Protein AF-A0ABD5SCM8-F1 (afdb_monomer)

Nearest PDB structures (foldseek):
  8yqu-assembly1_G  TM=4.030E-01  e=2.950E-01  African swine fever virus
  6ir9-assembly1_I  TM=5.295E-01  e=1.262E+00  Komagataella phaffii CBS 7435
  6blp-assembly1_I  TM=5.134E-01  e=1.876E+00  Saccharomyces cerevisiae S288C
  5lmx-assembly1_I  TM=3.796E-01  e=1.349E+00  Saccharomyces cerevisiae S288C
  3j7y-assembly1_V  TM=2.902E-01  e=6.519E-01  Homo sapiens

Solvent-accessible surface area (backbone atoms only — not comparable to full-atom values): 4329 Å² total; per-residue (Å²): 133,81,56,51,29,94,87,79,64,46,68,48,47,7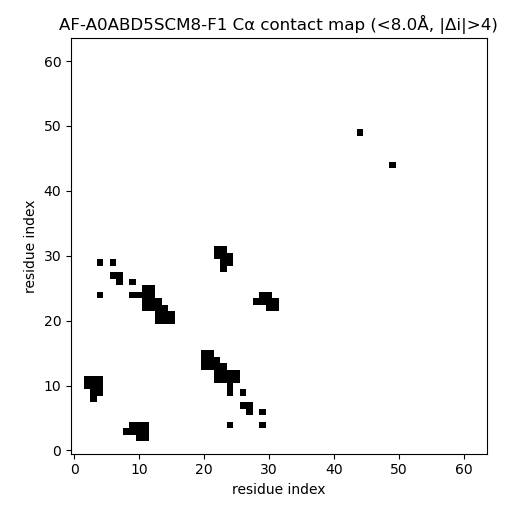6,47,76,58,98,92,44,77,49,59,35,20,87,87,79,65,50,56,86,69,86,77,82,80,76,69,82,95,63,94,67,81,50,71,66,58,50,51,50,59,54,49,56,53,58,60,62,72,71,71,122

Mean predicted aligned error: 12.23 Å

Radius of gyration: 23.87 Å; Cα contacts (8 Å, |Δi|>4): 44; chains: 1; bounding box: 63×24×47 Å

Structure (mmCIF, N/CA/C/O backbone):
data_AF-A0ABD5SCM8-F1
#
_entry.id   AF-A0ABD5SCM8-F1
#
loop_
_atom_site.group_PDB
_atom_site.id
_atom_site.type_symbol
_atom_site.label_atom_id
_atom_site.label_alt_id
_atom_site.label_comp_id
_atom_site.label_asym_id
_atom_site.label_entity_id
_atom_site.label_seq_id
_atom_site.pdbx_PDB_ins_code
_atom_site.Cartn_x
_atom_site.Cartn_y
_atom_site.Cartn_z
_atom_site.occupancy
_atom_site.B_iso_or_equiv
_atom_site.auth_seq_id
_atom_site.auth_comp_id
_atom_site.auth_asym_id
_atom_site.auth_atom_id
_atom_site.pdbx_PDB_model_num
ATOM 1 N N . MET A 1 1 ? -3.376 -15.064 12.380 1.00 62.19 1 MET A N 1
ATOM 2 C CA . MET A 1 1 ? -3.487 -13.683 11.868 1.00 62.19 1 MET A CA 1
ATOM 3 C C . MET A 1 1 ? -2.713 -12.807 12.830 1.00 62.19 1 M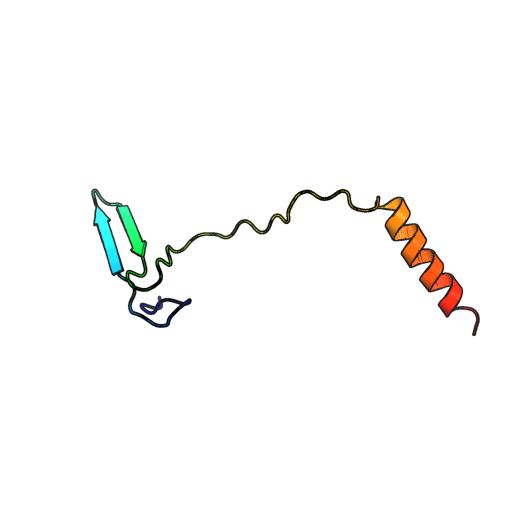ET A C 1
ATOM 5 O O . MET A 1 1 ? -2.956 -12.933 14.022 1.00 62.19 1 MET A O 1
ATOM 9 N N . SER A 1 2 ? -1.722 -12.054 12.347 1.00 77.19 2 SER A N 1
ATOM 10 C CA . SER A 1 2 ? -0.982 -11.125 13.209 1.00 77.19 2 SER A CA 1
ATOM 11 C C . SER A 1 2 ? -1.851 -9.901 13.473 1.00 77.19 2 SER A C 1
ATOM 13 O O . SER A 1 2 ? -2.438 -9.373 12.530 1.00 77.19 2 SER A O 1
ATOM 15 N N . THR A 1 3 ? -1.946 -9.481 14.730 1.00 87.75 3 THR A N 1
ATOM 16 C CA . THR A 1 3 ? -2.589 -8.221 15.126 1.00 87.75 3 THR A CA 1
ATOM 17 C C . THR A 1 3 ? -1.600 -7.059 15.119 1.00 87.75 3 THR A C 1
ATOM 19 O O . THR A 1 3 ? -1.995 -5.937 15.390 1.00 87.75 3 THR A O 1
ATOM 22 N N . GLU A 1 4 ? -0.329 -7.299 14.790 1.00 93.12 4 GLU A N 1
ATOM 23 C CA . GLU A 1 4 ? 0.704 -6.267 14.703 1.00 93.12 4 GLU A CA 1
ATOM 24 C C . GLU A 1 4 ? 0.885 -5.777 13.261 1.00 93.12 4 GLU A C 1
ATOM 26 O O . GLU A 1 4 ? 0.903 -6.548 12.296 1.00 93.12 4 GLU A O 1
ATOM 31 N N . CYS A 1 5 ? 1.066 -4.469 13.121 1.00 91.12 5 CYS A N 1
ATOM 32 C CA . CYS A 1 5 ? 1.279 -3.778 11.870 1.00 91.12 5 CYS A CA 1
ATOM 33 C C . CYS A 1 5 ? 2.651 -4.146 11.292 1.00 91.12 5 CYS A C 1
ATOM 35 O O . CYS A 1 5 ? 3.677 -3.851 11.909 1.00 91.12 5 CYS A O 1
ATOM 37 N N . PRO A 1 6 ? 2.722 -4.679 10.061 1.00 87.62 6 PRO A N 1
ATOM 38 C CA . PRO A 1 6 ? 3.984 -5.114 9.460 1.00 87.62 6 PRO A CA 1
ATOM 39 C C . PRO A 1 6 ? 4.945 -3.961 9.132 1.00 87.62 6 PRO A C 1
ATOM 41 O O . PRO A 1 6 ? 6.094 -4.201 8.772 1.00 87.62 6 PRO A O 1
ATOM 44 N N . ARG A 1 7 ? 4.485 -2.706 9.205 1.00 87.31 7 ARG A N 1
ATOM 45 C CA . ARG A 1 7 ? 5.284 -1.515 8.882 1.00 87.31 7 ARG A CA 1
ATOM 46 C C . ARG A 1 7 ? 5.917 -0.862 10.105 1.00 87.31 7 ARG A C 1
ATOM 48 O O . ARG A 1 7 ? 6.999 -0.299 9.975 1.00 87.31 7 ARG A O 1
ATOM 55 N N . CYS A 1 8 ? 5.248 -0.898 11.256 1.00 93.75 8 CYS A N 1
ATOM 56 C CA . CYS A 1 8 ? 5.690 -0.168 12.448 1.00 93.75 8 CYS A CA 1
ATOM 57 C C . CYS A 1 8 ? 5.610 -0.964 13.757 1.00 93.75 8 CYS A C 1
ATOM 59 O O . CYS A 1 8 ? 6.082 -0.467 14.772 1.00 93.75 8 CYS A O 1
ATOM 61 N N . GLY A 1 9 ? 5.047 -2.176 13.750 1.00 93.50 9 GLY A N 1
ATOM 62 C CA . GLY A 1 9 ? 4.920 -3.037 14.933 1.00 93.50 9 GLY A CA 1
ATOM 63 C C . GLY A 1 9 ? 3.754 -2.696 15.866 1.00 93.50 9 GLY A C 1
ATOM 64 O O . GLY A 1 9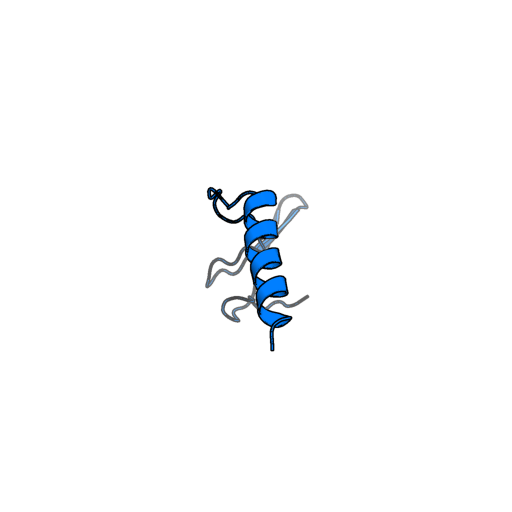 ? 3.503 -3.428 16.811 1.00 93.50 9 GLY A O 1
ATOM 65 N N . SER A 1 10 ? 3.022 -1.615 15.606 1.00 94.94 10 SER A N 1
ATOM 66 C CA . SER A 1 10 ? 1.853 -1.222 16.400 1.00 94.94 10 SER A CA 1
ATOM 67 C C . SER A 1 10 ? 0.670 -2.166 16.226 1.00 94.94 10 SER A C 1
ATOM 69 O O . SER A 1 10 ? 0.573 -2.847 15.211 1.00 94.94 10 SER A O 1
ATOM 71 N N . GLU A 1 11 ? -0.280 -2.163 17.154 1.00 95.12 11 GLU A N 1
ATOM 72 C CA . GLU A 1 11 ? -1.492 -2.976 17.024 1.00 95.12 11 GLU A CA 1
ATOM 73 C C . GLU A 1 11 ? -2.396 -2.483 15.872 1.00 95.12 11 GLU A C 1
ATOM 75 O O . GLU A 1 11 ? -2.469 -1.291 15.564 1.00 95.12 11 GLU A O 1
ATOM 80 N N . LEU A 1 12 ? -3.046 -3.423 15.188 1.00 92.44 12 LEU A N 1
ATOM 81 C CA . LEU A 1 12 ? -3.981 -3.188 14.094 1.00 92.44 12 LEU A CA 1
ATOM 82 C C . LEU A 1 12 ? -5.409 -3.079 14.630 1.00 92.44 12 LEU A C 1
ATOM 84 O O . LEU A 1 12 ? -5.866 -3.915 15.408 1.00 92.44 12 LEU A O 1
ATOM 88 N N . THR A 1 13 ? -6.148 -2.105 14.118 1.00 92.94 13 THR A N 1
ATOM 89 C CA . THR A 1 13 ? -7.559 -1.880 14.423 1.00 92.94 13 THR A CA 1
ATOM 90 C C . THR A 1 13 ? -8.435 -2.523 13.353 1.00 92.94 13 THR A C 1
ATOM 92 O O . THR A 1 13 ? -8.172 -2.396 12.155 1.00 92.94 13 THR A O 1
ATOM 95 N N . THR A 1 14 ? -9.501 -3.206 13.780 1.00 91.69 14 THR A N 1
ATOM 96 C CA . THR A 1 14 ? -10.530 -3.758 12.885 1.00 91.69 14 THR A CA 1
ATOM 97 C C . THR A 1 14 ? -11.815 -2.947 12.999 1.00 91.69 14 THR A C 1
ATOM 99 O O . THR A 1 14 ? -12.359 -2.777 14.089 1.00 91.69 14 THR A O 1
ATOM 102 N N . PHE A 1 15 ? -12.325 -2.476 11.866 1.00 89.56 15 PHE A N 1
ATOM 103 C CA . PHE A 1 15 ? -13.591 -1.761 11.750 1.00 89.56 15 PHE A CA 1
ATOM 104 C C . PHE A 1 15 ? -14.639 -2.670 11.114 1.00 89.56 15 PHE A C 1
ATOM 106 O O . PHE A 1 15 ? -14.345 -3.331 10.122 1.00 89.56 15 PHE A O 1
ATOM 113 N N . ALA A 1 16 ? -15.864 -2.664 11.643 1.00 94.00 16 ALA A N 1
ATOM 114 C CA . ALA A 1 16 ? -16.982 -3.429 11.097 1.00 94.00 16 ALA A CA 1
ATOM 115 C C . ALA A 1 16 ? -1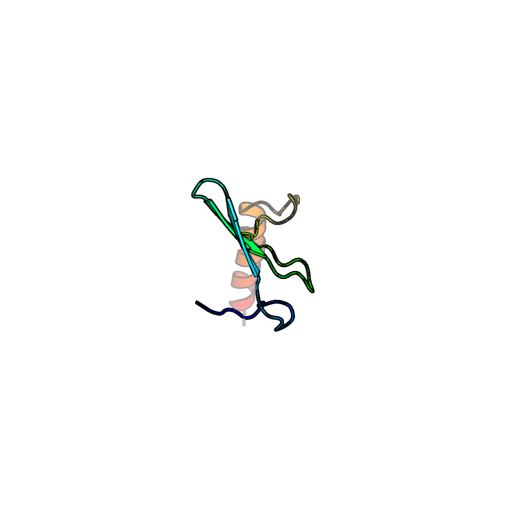8.191 -2.520 10.830 1.00 94.00 16 ALA A C 1
ATOM 117 O O . ALA A 1 16 ? -18.615 -1.765 11.708 1.00 94.00 16 ALA A O 1
ATOM 118 N N . LEU A 1 17 ? -18.767 -2.598 9.627 1.00 93.31 17 LEU A N 1
ATOM 119 C CA . LEU A 1 17 ? -19.957 -1.835 9.242 1.00 93.31 17 LEU A CA 1
ATOM 120 C C . LEU A 1 17 ? -20.799 -2.612 8.228 1.00 93.31 17 LEU A C 1
ATOM 122 O O . LEU A 1 17 ? -20.293 -3.048 7.200 1.00 93.31 17 LEU A O 1
ATOM 126 N N . ALA A 1 18 ? -22.101 -2.749 8.500 1.00 95.25 18 ALA A N 1
ATOM 127 C CA . ALA A 1 18 ? -23.070 -3.377 7.593 1.00 95.25 18 ALA A CA 1
ATOM 128 C C . ALA A 1 18 ? -22.647 -4.770 7.063 1.00 95.25 18 ALA A C 1
ATOM 130 O O . ALA A 1 18 ? -22.964 -5.132 5.933 1.00 95.25 18 ALA A O 1
ATOM 131 N N . GLY A 1 19 ? -21.938 -5.555 7.884 1.00 94.38 19 GLY A N 1
ATOM 132 C CA . GLY A 1 19 ? -21.461 -6.897 7.526 1.00 94.38 19 GLY A CA 1
ATOM 133 C C . GLY A 1 19 ? -20.136 -6.936 6.755 1.00 94.38 19 GLY A C 1
ATOM 134 O O . GLY A 1 19 ? -19.712 -8.020 6.368 1.00 94.38 19 GLY A O 1
ATOM 135 N N . ALA A 1 20 ? -19.482 -5.793 6.543 1.00 90.69 20 ALA A N 1
ATOM 136 C CA . ALA A 1 20 ? -18.127 -5.708 6.007 1.00 90.69 20 ALA A CA 1
ATOM 137 C C . ALA A 1 20 ? -17.114 -5.401 7.119 1.00 90.69 20 ALA A C 1
ATOM 139 O O . ALA A 1 20 ? -17.442 -4.693 8.075 1.00 90.69 20 ALA A O 1
ATOM 140 N N . GLU A 1 21 ? -15.886 -5.896 6.957 1.00 91.25 21 GLU A N 1
ATOM 141 C CA . GLU A 1 21 ? -14.760 -5.651 7.861 1.00 91.25 21 GLU A CA 1
ATOM 142 C C . GLU A 1 21 ? -13.576 -5.031 7.110 1.00 91.25 21 GLU A C 1
ATOM 144 O O . GLU A 1 21 ? -13.330 -5.348 5.944 1.00 91.25 21 GLU A O 1
ATOM 149 N N . ALA A 1 22 ? -12.836 -4.153 7.787 1.00 87.25 22 ALA A N 1
ATOM 150 C CA . ALA A 1 22 ? -11.600 -3.552 7.296 1.00 87.25 22 ALA A CA 1
ATOM 151 C C . ALA A 1 22 ? -10.553 -3.487 8.414 1.00 87.25 22 ALA A C 1
ATOM 153 O O . ALA A 1 22 ? -10.892 -3.213 9.563 1.00 87.25 22 ALA A O 1
ATOM 154 N N . ILE A 1 23 ? -9.282 -3.705 8.071 1.00 89.25 23 ILE A N 1
ATOM 155 C CA . ILE A 1 23 ? -8.150 -3.654 9.005 1.00 89.25 23 ILE A CA 1
ATOM 156 C C . ILE A 1 23 ? -7.267 -2.456 8.654 1.00 89.25 23 ILE A C 1
ATOM 158 O O . ILE A 1 23 ? -6.902 -2.278 7.489 1.00 89.25 23 ILE A O 1
ATOM 162 N N . ALA A 1 24 ? -6.891 -1.662 9.655 1.00 90.06 24 ALA A N 1
ATOM 163 C CA . ALA A 1 24 ? -5.974 -0.539 9.499 1.00 90.06 24 ALA A CA 1
ATOM 164 C C . ALA A 1 24 ? -5.003 -0.430 10.681 1.00 90.06 24 ALA A C 1
ATOM 166 O O . ALA A 1 24 ? -5.302 -0.849 11.794 1.00 90.06 24 ALA A O 1
ATOM 167 N N . CYS A 1 25 ? -3.835 0.158 10.446 1.00 93.19 25 CYS A N 1
ATOM 168 C CA . CYS A 1 25 ? -2.950 0.634 11.502 1.00 93.19 25 CYS A CA 1
ATOM 169 C C . CYS A 1 25 ? -3.176 2.132 11.708 1.00 93.19 25 CYS A C 1
ATOM 171 O O . CYS A 1 25 ? -2.874 2.915 10.803 1.00 93.19 25 CYS A O 1
ATOM 173 N N . ASP A 1 26 ? -3.635 2.523 12.894 1.00 93.19 26 ASP A N 1
ATOM 174 C CA . ASP A 1 26 ? -3.874 3.932 13.228 1.00 93.19 26 ASP A CA 1
ATOM 175 C C . ASP A 1 26 ? -2.566 4.737 13.378 1.00 93.19 26 ASP A C 1
ATOM 177 O O . ASP A 1 26 ? -2.568 5.953 13.197 1.00 93.19 26 ASP A O 1
ATOM 181 N N . ASP A 1 27 ? -1.433 4.063 13.615 1.00 94.94 27 ASP A N 1
ATOM 182 C CA . ASP A 1 27 ? -0.141 4.722 13.843 1.00 94.94 27 ASP A CA 1
ATOM 183 C C . ASP A 1 27 ? 0.606 5.084 12.554 1.00 94.94 27 ASP A C 1
ATOM 185 O O . ASP A 1 27 ? 1.147 6.182 12.428 1.00 94.94 27 ASP A O 1
ATOM 189 N N . CYS A 1 28 ? 0.676 4.168 11.581 1.00 92.62 28 CYS A N 1
ATOM 190 C CA . CYS A 1 28 ? 1.430 4.396 10.340 1.00 92.62 28 CYS A CA 1
ATOM 191 C C . CYS A 1 28 ? 0.563 4.397 9.074 1.00 92.62 28 CYS A C 1
ATOM 193 O O . CYS A 1 28 ? 1.103 4.430 7.961 1.00 92.62 28 CYS A O 1
ATOM 195 N N . GLY A 1 29 ? -0.759 4.282 9.225 1.00 84.31 29 GLY A N 1
ATOM 196 C CA . GLY A 1 29 ? -1.712 4.279 8.115 1.00 84.31 29 GLY A CA 1
ATOM 197 C C . GLY A 1 29 ? -1.614 3.055 7.202 1.00 84.31 29 GLY A C 1
ATOM 198 O O . GLY A 1 29 ? -2.002 3.126 6.039 1.00 84.31 29 GLY A O 1
ATOM 199 N N . PHE A 1 30 ? -1.054 1.936 7.677 1.00 85.31 30 PHE A N 1
ATOM 200 C CA . PHE A 1 30 ? -1.044 0.693 6.904 1.00 85.31 30 PHE A CA 1
ATOM 201 C C . PHE A 1 30 ? -2.473 0.165 6.747 1.00 85.31 30 PHE A C 1
ATOM 203 O O . PHE A 1 30 ? -3.142 -0.104 7.738 1.00 85.31 30 PHE A O 1
ATOM 210 N N . VAL A 1 31 ? -2.918 -0.013 5.504 1.00 76.31 31 VAL A N 1
ATOM 211 C CA . VAL A 1 31 ? -4.279 -0.445 5.150 1.00 76.31 31 VAL A CA 1
ATOM 212 C C . VAL A 1 31 ? -4.239 -1.640 4.201 1.00 76.31 31 VAL A C 1
ATOM 214 O O . VAL A 1 31 ? -4.808 -1.591 3.122 1.00 76.31 31 VAL A O 1
ATOM 217 N N . GLY A 1 32 ? -3.493 -2.691 4.566 1.00 70.31 32 GLY A N 1
ATOM 218 C CA . GLY A 1 32 ? -3.628 -4.039 3.985 1.00 70.31 32 GLY A CA 1
ATOM 219 C C . GLY A 1 32 ? -3.703 -4.138 2.453 1.00 70.31 32 GLY A C 1
ATOM 220 O O . GLY A 1 32 ? -4.429 -4.989 1.952 1.00 70.31 32 GLY A O 1
ATOM 221 N N . VAL A 1 33 ? -3.015 -3.257 1.717 1.00 65.44 33 VAL A N 1
ATOM 222 C CA . VAL A 1 33 ? -3.205 -3.110 0.264 1.00 65.44 33 VAL A CA 1
ATOM 223 C C . VAL A 1 33 ? -2.435 -4.192 -0.493 1.00 65.44 33 VAL A C 1
ATOM 225 O O . VAL A 1 33 ? -1.259 -4.425 -0.206 1.00 65.44 33 VAL A O 1
ATOM 228 N N . GLU A 1 34 ? -3.058 -4.790 -1.512 1.00 64.81 34 GLU A N 1
ATOM 229 C CA . GLU A 1 34 ? -2.315 -5.484 -2.567 1.00 64.81 34 GLU A CA 1
ATOM 230 C C . GLU A 1 34 ? -1.520 -4.466 -3.392 1.00 64.81 34 GLU A C 1
ATOM 232 O O . GLU A 1 34 ? -2.069 -3.522 -3.960 1.00 64.81 34 GLU A O 1
ATOM 237 N N . ALA A 1 35 ? -0.201 -4.641 -3.420 1.00 66.50 35 ALA A N 1
ATOM 238 C CA . ALA A 1 35 ? 0.701 -3.741 -4.116 1.00 66.50 35 ALA A CA 1
ATOM 239 C C . ALA A 1 35 ? 0.650 -3.970 -5.633 1.00 66.50 35 ALA A C 1
ATOM 241 O O . ALA A 1 35 ? 0.815 -5.094 -6.109 1.00 66.50 35 ALA A O 1
ATOM 242 N N . ASP A 1 36 ? 0.497 -2.889 -6.397 1.00 66.94 36 AS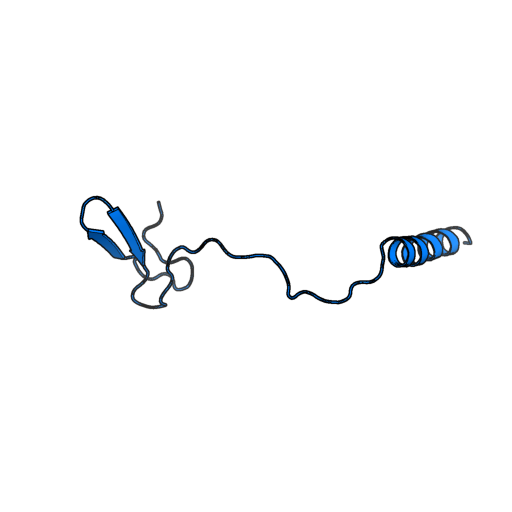P A N 1
ATOM 243 C CA . ASP A 1 36 ? 0.741 -2.910 -7.836 1.00 66.94 36 ASP A CA 1
ATOM 244 C C . ASP A 1 36 ? 2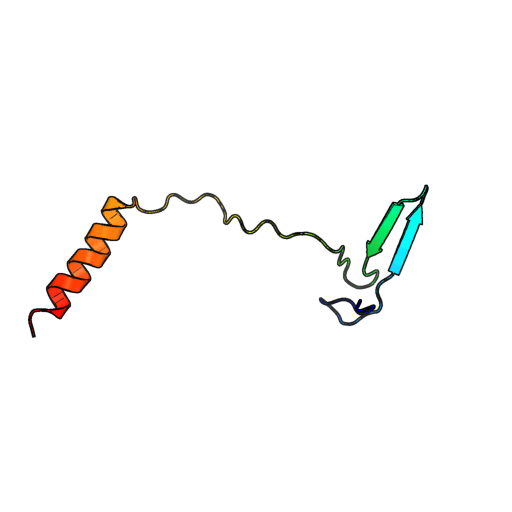.258 -2.947 -8.089 1.00 66.94 36 ASP A C 1
ATOM 246 O O . ASP A 1 36 ? 2.981 -1.992 -7.802 1.00 66.94 36 ASP A O 1
ATOM 250 N N . HIS A 1 37 ? 2.747 -4.087 -8.580 1.00 70.06 37 HIS A N 1
ATOM 251 C CA . HIS A 1 37 ? 4.157 -4.313 -8.910 1.00 70.06 37 HIS A CA 1
ATOM 252 C C . HIS A 1 37 ? 4.513 -3.932 -10.345 1.00 70.06 37 HIS A C 1
ATOM 254 O O . HIS A 1 37 ? 5.637 -4.194 -10.791 1.00 70.06 37 HIS A O 1
ATOM 260 N N . SER A 1 38 ? 3.579 -3.343 -11.090 1.00 76.94 38 SER A N 1
ATOM 261 C CA . SER A 1 38 ? 3.944 -2.754 -12.363 1.00 76.94 38 SER A CA 1
ATOM 262 C C . SER A 1 38 ? 4.924 -1.605 -12.112 1.00 76.94 38 SER A C 1
ATOM 264 O O . SER A 1 38 ? 4.685 -0.672 -11.348 1.00 76.94 38 SER A O 1
ATOM 266 N N . GLY A 1 39 ? 6.109 -1.729 -12.706 1.00 74.12 39 GLY A N 1
ATOM 267 C CA . GLY A 1 39 ? 7.053 -0.625 -12.761 1.00 74.12 39 GLY A CA 1
ATOM 268 C C . GLY A 1 39 ? 6.531 0.455 -13.704 1.00 74.12 39 GLY A C 1
ATOM 269 O O . GLY A 1 39 ? 5.712 0.183 -14.583 1.00 74.12 39 GLY A O 1
ATOM 270 N N . GLU A 1 40 ? 7.048 1.671 -13.564 1.00 80.69 40 GL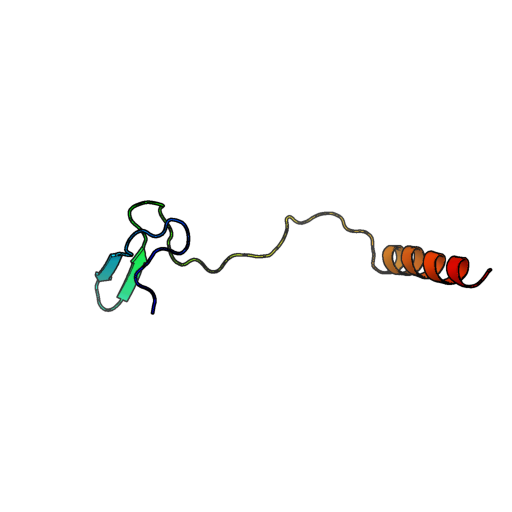U A N 1
ATOM 271 C CA . GLU A 1 40 ? 6.701 2.765 -14.466 1.00 80.69 40 GLU A CA 1
ATOM 272 C C . GLU A 1 40 ? 6.966 2.365 -15.931 1.00 80.69 40 GLU A C 1
ATOM 274 O O . GLU A 1 40 ? 8.053 1.841 -16.226 1.00 80.69 40 GLU A O 1
ATOM 279 N N . PRO A 1 41 ? 6.003 2.569 -16.857 1.00 76.00 41 PRO A N 1
ATOM 280 C CA . PRO A 1 41 ? 6.190 2.224 -18.256 1.00 76.00 41 PRO A CA 1
ATOM 281 C C . PRO A 1 41 ? 7.394 2.970 -18.830 1.00 76.00 41 PRO A C 1
ATOM 283 O O . PRO A 1 41 ? 7.358 4.170 -19.089 1.00 76.00 41 PRO A O 1
ATOM 286 N N . ARG A 1 42 ? 8.484 2.237 -19.032 1.00 84.38 42 ARG A N 1
ATOM 287 C CA . ARG A 1 42 ? 9.715 2.739 -19.638 1.00 84.38 42 ARG A CA 1
ATOM 288 C C . ARG A 1 42 ? 9.905 2.106 -21.004 1.00 84.38 42 ARG A C 1
ATOM 290 O O . ARG A 1 42 ? 9.550 0.946 -21.212 1.00 84.38 42 ARG A O 1
ATOM 297 N N . VAL A 1 43 ? 10.518 2.851 -21.921 1.00 85.12 43 VAL A N 1
ATOM 298 C CA . VAL A 1 43 ? 11.023 2.263 -23.163 1.00 85.12 43 VAL A CA 1
ATOM 299 C C . VAL A 1 4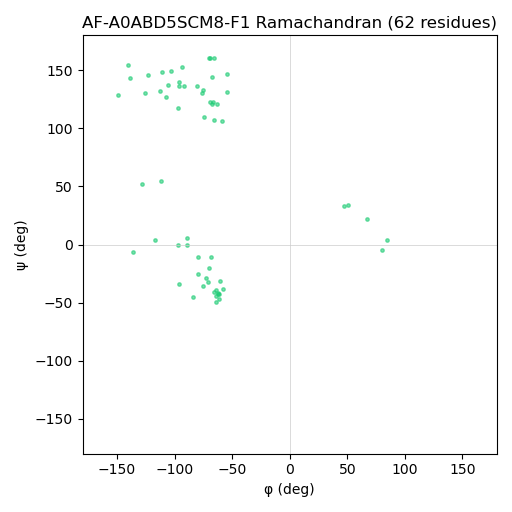3 ? 12.150 1.315 -22.775 1.00 85.12 43 VAL A C 1
ATOM 301 O O . VAL A 1 43 ? 13.215 1.733 -22.321 1.00 85.12 43 VAL A O 1
ATOM 304 N N . VAL A 1 44 ? 11.866 0.024 -22.873 1.00 86.00 44 VAL A N 1
ATOM 305 C CA . VAL A 1 44 ? 12.847 -1.038 -22.683 1.00 86.00 44 VAL A CA 1
ATOM 306 C C . VAL A 1 44 ? 13.425 -1.424 -24.034 1.00 86.00 44 VAL A C 1
ATOM 308 O O . VAL A 1 44 ? 12.777 -1.240 -25.064 1.00 86.00 44 VAL A O 1
ATOM 311 N N . GLU A 1 45 ? 14.655 -1.932 -24.030 1.00 88.19 45 GLU A N 1
ATOM 312 C CA . GLU A 1 45 ? 15.222 -2.532 -25.236 1.00 88.19 45 GLU A CA 1
ATOM 313 C C . GLU A 1 45 ? 14.282 -3.627 -25.769 1.00 88.19 45 GLU A C 1
ATOM 315 O O . GLU A 1 45 ? 13.582 -4.295 -24.997 1.00 88.19 45 GLU A O 1
ATOM 320 N N . SER A 1 46 ? 14.240 -3.798 -27.092 1.00 91.06 46 SER A N 1
ATOM 321 C CA . SER A 1 46 ? 13.463 -4.881 -27.689 1.00 91.06 46 SER A CA 1
ATOM 322 C C . SER A 1 46 ? 14.050 -6.240 -27.300 1.00 91.06 46 SER A C 1
ATOM 324 O O . SER A 1 46 ? 15.224 -6.360 -26.945 1.00 91.06 46 SER A O 1
ATOM 326 N N . TRP A 1 47 ? 13.249 -7.297 -27.420 1.00 91.50 47 TRP A N 1
ATOM 327 C CA . TRP A 1 47 ? 13.743 -8.658 -27.208 1.00 91.50 47 TRP A CA 1
ATOM 328 C C . TRP A 1 47 ? 14.902 -9.013 -28.137 1.00 91.50 47 TRP A C 1
ATOM 330 O O . TRP A 1 47 ? 15.855 -9.645 -27.701 1.00 91.50 47 TRP A O 1
ATOM 340 N N . GLU A 1 48 ? 14.854 -8.562 -29.388 1.00 92.19 48 GLU A N 1
ATOM 341 C CA . GLU A 1 48 ? 15.942 -8.744 -30.348 1.00 92.19 48 GLU A CA 1
ATOM 342 C C . GLU A 1 48 ? 17.225 -8.050 -29.869 1.00 92.19 48 GLU A C 1
ATOM 344 O O . GLU A 1 48 ? 18.275 -8.683 -29.798 1.00 92.19 48 GLU A O 1
ATOM 349 N N . GLN A 1 49 ? 17.125 -6.799 -29.409 1.00 91.44 49 GLN A N 1
ATOM 350 C CA . GLN A 1 49 ? 18.264 -6.051 -28.866 1.00 91.44 49 GLN A CA 1
ATOM 351 C C . GLN A 1 49 ? 18.852 -6.710 -27.610 1.00 91.44 49 GLN A C 1
ATOM 353 O O . GLN A 1 49 ? 20.076 -6.808 -27.479 1.00 91.44 49 GLN A O 1
ATOM 358 N N . ALA A 1 50 ? 17.996 -7.206 -26.711 1.00 91.25 50 ALA A N 1
ATOM 359 C CA . ALA A 1 50 ? 18.434 -7.928 -25.522 1.00 91.25 50 ALA A CA 1
ATOM 360 C C . ALA A 1 50 ? 19.157 -9.229 -25.900 1.00 91.25 50 ALA A C 1
ATOM 362 O O . ALA A 1 50 ? 20.261 -9.488 -25.415 1.00 91.25 50 ALA A O 1
ATOM 363 N N . LEU A 1 51 ? 18.558 -10.035 -26.781 1.00 90.56 51 LEU A N 1
ATOM 364 C CA . LEU A 1 51 ? 19.106 -11.321 -27.213 1.00 90.56 51 LEU A CA 1
ATOM 365 C C . LEU A 1 51 ? 20.430 -11.152 -27.954 1.00 90.56 51 LEU A C 1
ATOM 367 O O . LEU A 1 51 ? 21.356 -11.913 -27.698 1.00 90.56 51 LEU A O 1
ATOM 371 N N . GLU A 1 52 ? 20.570 -10.130 -28.792 1.00 89.81 52 GLU A N 1
ATOM 372 C CA . GLU A 1 52 ? 21.850 -9.811 -29.419 1.00 89.81 52 GLU A CA 1
ATOM 373 C C . GLU A 1 52 ? 22.917 -9.408 -28.395 1.00 89.81 52 GLU A C 1
ATOM 375 O O . GLU A 1 52 ? 24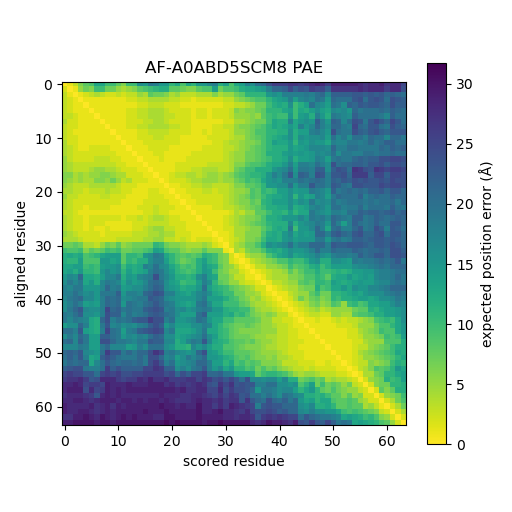.062 -9.852 -28.474 1.00 89.81 52 GLU A O 1
ATOM 380 N N . ARG A 1 53 ? 22.570 -8.558 -27.419 1.00 87.81 53 ARG A N 1
ATOM 381 C CA . ARG A 1 53 ? 23.512 -8.121 -26.381 1.00 87.81 53 ARG A CA 1
ATOM 382 C C . ARG A 1 53 ? 24.015 -9.297 -25.549 1.00 87.81 53 ARG A C 1
ATOM 384 O O . ARG A 1 53 ? 25.211 -9.362 -25.273 1.00 87.81 53 ARG A O 1
ATOM 391 N N . PHE A 1 54 ? 23.129 -10.215 -25.172 1.00 83.94 54 PHE A N 1
ATOM 392 C CA . PHE A 1 54 ? 23.506 -11.416 -24.426 1.00 83.94 54 PHE A CA 1
ATOM 393 C C . PHE A 1 54 ? 24.187 -12.475 -25.309 1.00 83.94 54 PHE A C 1
ATOM 395 O O . PHE A 1 54 ? 25.141 -13.102 -24.859 1.00 83.94 54 PHE A O 1
ATOM 402 N N . GLY A 1 55 ? 23.780 -12.634 -26.570 1.00 77.12 55 GLY A N 1
ATOM 403 C CA . GLY A 1 55 ? 24.416 -13.543 -27.531 1.00 77.12 55 GLY A CA 1
ATOM 404 C C . GLY A 1 55 ? 25.869 -13.167 -27.821 1.00 77.12 55 GLY A C 1
ATOM 405 O O . GLY A 1 55 ? 26.746 -14.024 -27.748 1.00 77.12 55 GLY A O 1
ATOM 406 N N . ARG A 1 56 ? 26.151 -11.869 -28.001 1.00 62.41 56 ARG A N 1
ATOM 407 C CA . ARG A 1 56 ? 27.524 -11.346 -28.124 1.00 62.41 56 ARG A CA 1
ATOM 408 C C . ARG A 1 56 ? 28.379 -11.610 -26.882 1.00 62.41 56 ARG A C 1
ATOM 410 O O . ARG A 1 56 ? 29.587 -11.774 -27.003 1.00 62.41 56 ARG A O 1
ATOM 417 N N . SER A 1 57 ? 27.773 -11.653 -25.692 1.00 58.91 57 SER A N 1
ATOM 418 C CA . SER A 1 57 ? 28.484 -12.036 -24.465 1.00 58.91 57 SER A CA 1
ATOM 419 C C . SER A 1 57 ? 28.933 -13.499 -24.523 1.00 58.91 57 SER A C 1
ATOM 421 O O . SER A 1 57 ? 30.067 -13.792 -24.169 1.00 58.91 57 SER A O 1
ATOM 423 N N . MET A 1 58 ? 28.089 -14.404 -25.033 1.00 58.22 58 MET A N 1
ATOM 424 C CA . MET A 1 58 ? 28.411 -15.836 -25.111 1.00 58.22 58 MET A CA 1
ATOM 425 C C . MET A 1 58 ? 29.452 -16.182 -26.185 1.00 58.22 58 MET A C 1
ATOM 427 O O . MET A 1 58 ? 30.195 -17.145 -26.021 1.00 58.22 58 MET A O 1
ATOM 431 N N . GLU A 1 59 ? 29.535 -15.414 -27.274 1.00 57.44 59 GLU A N 1
ATOM 432 C CA . GLU A 1 59 ? 30.578 -15.592 -28.298 1.00 57.44 59 GLU A CA 1
ATOM 433 C C . GLU A 1 59 ? 31.965 -15.167 -27.791 1.00 57.44 59 GLU A C 1
ATOM 435 O O . GLU A 1 59 ? 32.975 -15.764 -28.161 1.00 57.44 59 GLU A O 1
ATOM 440 N N . ASN A 1 60 ? 32.017 -14.165 -26.910 1.00 57.06 60 ASN A N 1
ATOM 441 C CA . ASN A 1 60 ? 33.268 -13.633 -26.369 1.00 57.06 60 ASN A CA 1
ATOM 442 C C . ASN A 1 60 ? 33.843 -14.501 -25.230 1.00 57.06 60 ASN A C 1
ATOM 444 O O . ASN A 1 60 ? 35.055 -14.528 -25.037 1.00 57.06 60 ASN A O 1
ATOM 448 N N . ASP A 1 61 ? 32.994 -15.258 -24.525 1.00 59.19 61 ASP A N 1
ATOM 449 C CA . ASP A 1 61 ? 33.392 -16.206 -23.469 1.00 59.19 61 ASP A CA 1
ATOM 450 C C . ASP A 1 61 ? 33.907 -17.558 -24.023 1.00 59.19 61 ASP A C 1
ATOM 452 O O . ASP A 1 61 ? 34.456 -18.372 -23.280 1.00 59.19 61 ASP A O 1
ATOM 456 N N . GLY A 1 62 ? 33.742 -17.812 -25.329 1.00 59.28 62 GLY A N 1
ATOM 457 C CA . GLY A 1 62 ? 34.194 -19.028 -26.024 1.00 59.28 62 GLY A CA 1
ATOM 458 C C . GLY A 1 62 ? 35.536 -18.909 -26.760 1.00 59.28 62 GLY A C 1
ATOM 459 O O . GLY A 1 62 ? 35.978 -19.886 -27.361 1.00 59.28 62 GLY A O 1
ATOM 460 N N . ASN A 1 63 ? 36.184 -17.740 -26.732 1.00 57.78 63 ASN A N 1
ATOM 461 C CA . ASN A 1 63 ? 37.487 -17.490 -27.363 1.00 57.78 63 ASN A CA 1
ATOM 462 C C . ASN A 1 63 ? 38.588 -17.266 -26.306 1.00 57.78 63 ASN A C 1
ATOM 464 O O . ASN A 1 63 ? 39.257 -16.229 -26.308 1.00 57.78 63 ASN A O 1
ATOM 468 N N . ALA A 1 64 ? 38.731 -18.224 -25.384 1.00 51.88 64 ALA A N 1
ATOM 469 C CA . ALA A 1 64 ? 39.853 -18.312 -24.445 1.00 51.88 64 ALA A CA 1
ATOM 470 C C . ALA A 1 64 ? 40.959 -19.227 -24.987 1.00 51.88 64 ALA A C 1
ATOM 472 O O . ALA A 1 64 ? 40.622 -20.333 -25.470 1.00 51.88 64 ALA A O 1
#

Foldseek 3Di:
DDQADPPPRDGWDWDDDPHDIFIADPPPGDGPDDDDPDDDDDPDDDPVRVCVVVVVVVVVVPPD

Sequence (64 aa):
MSTECPRCGSELTTFALAGAEAIACDDCGFVGVEADHSGEPRVVESWEQALERFGRSMENDGNA

Organism: NCBI:txid175631

pLDDT: mean 81.87, std 12.86, range [51.88, 95.25]

Secondary structure (DSSP, 8-state):
---B-TTT-PBPEEEEETTEEEEE-TTT----PPP--PPP---PPPHHHHHHHHHHHHHHTT--